Protein AF-A0A5D9BZ84-F1 (afdb_monomer_lite)

Structure (mmCIF, N/CA/C/O backbone):
data_AF-A0A5D9BZ84-F1
#
_entry.id   AF-A0A5D9BZ84-F1
#
loop_
_atom_site.group_PDB
_atom_site.id
_atom_site.type_symbol
_atom_site.label_atom_id
_atom_site.label_alt_id
_atom_site.label_comp_id
_atom_site.label_asym_id
_atom_site.label_entity_id
_atom_site.label_seq_id
_atom_site.pdbx_PDB_ins_code
_atom_site.Cartn_x
_atom_site.Cartn_y
_atom_site.Cartn_z
_atom_site.occupancy
_atom_site.B_iso_or_equiv
_atom_site.auth_seq_id
_atom_site.auth_comp_id
_atom_site.auth_asym_id
_atom_site.auth_atom_id
_atom_site.pdbx_PDB_model_num
ATOM 1 N N . MET A 1 1 ? 8.153 -6.079 -5.397 1.00 77.94 1 MET A N 1
ATOM 2 C CA . MET A 1 1 ? 7.094 -5.411 -6.190 1.00 77.94 1 MET A CA 1
ATOM 3 C C . MET A 1 1 ? 5.884 -5.188 -5.300 1.00 77.94 1 MET A C 1
ATOM 5 O O . MET A 1 1 ? 5.657 -6.000 -4.408 1.00 77.94 1 MET A O 1
ATOM 9 N N . TYR A 1 2 ? 5.150 -4.103 -5.527 1.00 80.50 2 TYR A N 1
ATOM 10 C CA . TYR A 1 2 ? 4.023 -3.651 -4.714 1.00 80.50 2 TYR A CA 1
ATOM 11 C C . TYR A 1 2 ? 2.828 -3.344 -5.612 1.00 80.50 2 TYR A C 1
ATOM 13 O O . TYR A 1 2 ? 3.013 -2.744 -6.665 1.00 80.50 2 TYR A O 1
ATOM 21 N N . ARG A 1 3 ? 1.612 -3.721 -5.224 1.00 81.56 3 ARG A N 1
ATOM 22 C CA . ARG A 1 3 ? 0.392 -3.279 -5.921 1.00 81.56 3 ARG A CA 1
ATOM 23 C C . ARG A 1 3 ? -0.721 -2.973 -4.938 1.00 81.56 3 ARG A C 1
ATOM 25 O O . ARG A 1 3 ? -0.749 -3.529 -3.842 1.00 81.56 3 ARG A O 1
ATOM 32 N N . VAL A 1 4 ? -1.669 -2.150 -5.371 1.00 82.06 4 VAL A N 1
ATOM 33 C CA . VAL A 1 4 ? -2.900 -1.890 -4.622 1.00 82.06 4 VAL A CA 1
ATOM 34 C C . VAL A 1 4 ? -3.922 -2.980 -4.921 1.00 82.06 4 VAL A C 1
ATOM 36 O O . VAL A 1 4 ? -4.292 -3.202 -6.081 1.00 82.06 4 VAL A O 1
ATOM 39 N N . ALA A 1 5 ? -4.411 -3.623 -3.866 1.00 80.06 5 ALA A N 1
ATOM 40 C CA . ALA A 1 5 ? -5.545 -4.528 -3.917 1.00 80.06 5 ALA A CA 1
ATOM 41 C C . ALA A 1 5 ? -6.650 -4.059 -2.970 1.00 80.06 5 ALA A C 1
ATOM 43 O O . ALA A 1 5 ? -6.381 -3.570 -1.877 1.00 80.06 5 ALA A O 1
ATOM 44 N N . VAL A 1 6 ? -7.901 -4.232 -3.386 1.00 78.12 6 VAL A N 1
ATOM 45 C CA . VAL A 1 6 ? -9.098 -3.879 -2.612 1.00 78.12 6 VAL A CA 1
ATOM 46 C C . VAL A 1 6 ? -9.932 -5.148 -2.477 1.00 78.12 6 VAL A C 1
ATOM 48 O O . VAL A 1 6 ? -10.249 -5.779 -3.485 1.00 78.12 6 VAL A O 1
ATOM 51 N N . PHE A 1 7 ? -10.225 -5.580 -1.247 1.00 75.56 7 PHE A N 1
ATOM 52 C CA . PHE A 1 7 ? -10.830 -6.896 -0.963 1.00 75.56 7 PHE A CA 1
ATOM 53 C C . PHE A 1 7 ? -10.070 -8.079 -1.605 1.00 75.56 7 PHE A C 1
ATOM 55 O O . PHE A 1 7 ? -10.679 -9.020 -2.113 1.00 75.56 7 PHE A O 1
ATOM 62 N N . GLY A 1 8 ? -8.734 -8.017 -1.646 1.00 71.75 8 GLY A N 1
ATOM 63 C CA . GLY A 1 8 ? -7.903 -9.056 -2.272 1.00 71.75 8 GLY A CA 1
ATOM 64 C C . GLY A 1 8 ? -7.996 -9.116 -3.803 1.00 71.75 8 GLY A C 1
ATOM 65 O O . GLY A 1 8 ? -7.454 -10.036 -4.411 1.00 71.75 8 GLY A O 1
ATOM 66 N N . ARG A 1 9 ? -8.666 -8.150 -4.449 1.00 75.88 9 ARG A N 1
ATOM 67 C CA . ARG A 1 9 ? -8.672 -8.005 -5.910 1.00 75.88 9 ARG A CA 1
ATOM 68 C C . ARG A 1 9 ? -7.686 -6.919 -6.337 1.00 75.88 9 ARG A C 1
ATOM 70 O O . ARG A 1 9 ? -7.779 -5.805 -5.815 1.00 75.88 9 ARG A O 1
ATOM 77 N N . PRO A 1 10 ? -6.783 -7.193 -7.294 1.00 79.19 10 PRO A N 1
ATOM 78 C CA . PRO A 1 10 ? -5.868 -6.181 -7.805 1.00 79.19 10 PRO A CA 1
ATOM 79 C C . PRO A 1 10 ? -6.648 -5.049 -8.471 1.00 79.19 10 PRO A C 1
ATOM 81 O O . PRO A 1 10 ? -7.501 -5.290 -9.328 1.00 79.19 10 PRO A O 1
ATOM 84 N N . ARG A 1 11 ? -6.358 -3.809 -8.074 1.00 77.94 11 ARG A N 1
ATOM 85 C CA . ARG A 1 11 ? -6.963 -2.607 -8.667 1.00 77.94 11 ARG A CA 1
ATOM 86 C C . ARG A 1 11 ? -5.950 -1.758 -9.427 1.00 77.94 11 ARG A C 1
ATOM 88 O O . ARG A 1 11 ? -6.348 -1.031 -10.331 1.00 77.94 11 ARG A O 1
ATOM 95 N N . ALA A 1 12 ? -4.669 -1.909 -9.096 1.00 76.94 12 ALA A N 1
ATOM 96 C CA . ALA A 1 12 ? -3.547 -1.244 -9.742 1.00 76.94 12 ALA A CA 1
ATOM 97 C C . ALA A 1 12 ? -2.547 -2.262 -10.326 1.00 76.94 12 ALA A C 1
ATOM 99 O O . ALA A 1 12 ? -2.454 -3.391 -9.825 1.00 76.94 12 ALA A O 1
ATOM 100 N N . PRO A 1 13 ? -1.782 -1.871 -11.362 1.00 80.88 13 PRO A N 1
ATOM 101 C CA . PRO A 1 13 ? -0.654 -2.657 -11.844 1.00 80.88 13 PRO A CA 1
ATOM 102 C C . PRO A 1 13 ? 0.438 -2.780 -10.774 1.00 80.88 13 PRO A C 1
ATOM 104 O O . PRO A 1 13 ? 0.506 -2.010 -9.815 1.00 80.88 13 PRO A O 1
ATOM 107 N N . TRP A 1 14 ? 1.325 -3.754 -10.956 1.00 81.06 14 TRP A N 1
ATOM 108 C CA . TRP A 1 14 ? 2.498 -3.900 -10.107 1.00 81.06 14 TRP A CA 1
ATOM 109 C C . TRP A 1 14 ? 3.465 -2.736 -10.302 1.00 81.06 14 TRP A C 1
ATOM 111 O O . TRP A 1 14 ? 3.816 -2.362 -11.419 1.00 81.06 14 TRP A O 1
ATOM 121 N N . ARG A 1 15 ? 3.925 -2.187 -9.184 1.00 82.25 15 ARG A N 1
ATOM 122 C CA . ARG A 1 15 ? 4.946 -1.153 -9.099 1.00 82.25 15 ARG A CA 1
ATOM 123 C C . ARG A 1 15 ? 6.209 -1.718 -8.472 1.00 82.25 15 ARG A C 1
ATOM 125 O O . ARG A 1 15 ? 6.186 -2.606 -7.618 1.00 82.25 15 ARG A O 1
ATOM 132 N N . GLU A 1 16 ? 7.342 -1.181 -8.887 1.00 77.81 16 GLU A N 1
ATOM 133 C CA . GLU A 1 16 ? 8.639 -1.571 -8.334 1.00 77.81 16 GLU A CA 1
ATOM 134 C C . GLU A 1 16 ? 8.849 -0.999 -6.926 1.00 77.81 16 GLU A C 1
ATOM 136 O O . GLU A 1 16 ? 9.444 -1.663 -6.077 1.00 77.81 16 GLU A O 1
ATOM 141 N N . LYS A 1 17 ? 8.289 0.187 -6.654 1.00 80.19 17 LYS A N 1
ATOM 142 C CA . LYS A 1 17 ? 8.387 0.896 -5.372 1.00 80.19 17 LYS A CA 1
ATOM 143 C C . LYS A 1 17 ? 7.046 0.952 -4.650 1.00 80.19 17 LYS A C 1
ATOM 145 O O . LYS A 1 17 ? 6.000 1.087 -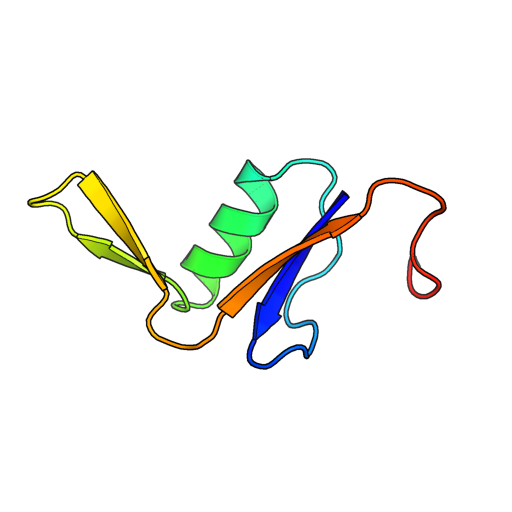5.280 1.00 80.19 17 LYS A O 1
ATOM 150 N N . TRP A 1 18 ? 7.102 0.893 -3.322 1.00 79.00 18 TRP A N 1
ATOM 151 C CA . TRP A 1 18 ? 5.929 1.008 -2.457 1.00 79.00 18 TRP A CA 1
ATOM 152 C C . TRP A 1 18 ? 5.274 2.389 -2.556 1.00 79.00 18 TRP A C 1
ATOM 154 O O . TRP A 1 18 ? 4.054 2.475 -2.623 1.00 79.00 18 TRP A O 1
ATOM 164 N N . GLU A 1 19 ? 6.077 3.452 -2.652 1.00 81.12 19 GLU A N 1
ATOM 165 C CA . GLU A 1 19 ? 5.592 4.833 -2.781 1.00 81.12 19 GLU A CA 1
ATOM 166 C C . GLU A 1 19 ? 4.683 5.003 -4.003 1.00 81.12 19 GLU A C 1
ATOM 168 O O . GLU A 1 19 ? 3.578 5.512 -3.865 1.00 81.12 19 GLU A O 1
ATOM 173 N N . HIS A 1 20 ? 5.076 4.457 -5.159 1.00 80.00 20 HIS A N 1
ATOM 174 C CA . HIS A 1 20 ? 4.248 4.497 -6.367 1.00 80.00 20 HIS A CA 1
ATOM 175 C C . HIS A 1 20 ? 2.929 3.728 -6.194 1.00 80.00 20 HIS A C 1
ATOM 177 O O . HIS A 1 20 ? 1.896 4.152 -6.699 1.00 80.00 20 HIS A O 1
ATOM 183 N N . ALA A 1 21 ? 2.939 2.605 -5.463 1.00 81.19 21 ALA A N 1
ATOM 184 C CA . ALA A 1 21 ? 1.706 1.883 -5.150 1.00 81.19 21 ALA A CA 1
ATOM 185 C C . ALA A 1 21 ? 0.815 2.681 -4.181 1.00 81.19 21 ALA A C 1
ATOM 187 O O . ALA A 1 21 ? -0.407 2.608 -4.268 1.00 81.19 21 ALA A O 1
ATOM 188 N N . MET A 1 22 ? 1.396 3.471 -3.277 1.00 77.56 22 MET A N 1
ATOM 189 C CA . MET A 1 22 ? 0.619 4.371 -2.429 1.00 77.56 22 MET A CA 1
ATOM 190 C C . MET A 1 22 ? 0.047 5.552 -3.223 1.00 77.56 22 MET A C 1
ATOM 192 O O . MET A 1 22 ? -1.108 5.906 -3.011 1.00 77.56 22 MET A O 1
ATOM 196 N N . GLU A 1 23 ? 0.789 6.105 -4.184 1.00 82.00 23 GLU A N 1
ATOM 197 C CA . GLU A 1 23 ? 0.264 7.106 -5.121 1.00 82.00 23 GLU A CA 1
ATOM 198 C C . GLU A 1 23 ? -0.922 6.563 -5.929 1.00 82.00 23 GLU A C 1
ATOM 200 O O . GLU A 1 23 ? -1.927 7.258 -6.060 1.00 82.00 23 GLU A O 1
ATOM 205 N N . ASP A 1 24 ? -0.867 5.307 -6.393 1.00 78.44 24 ASP A N 1
ATOM 206 C CA . ASP A 1 24 ? -2.015 4.651 -7.036 1.00 78.44 24 ASP A CA 1
ATOM 207 C C . ASP A 1 24 ? -3.217 4.546 -6.072 1.00 78.44 24 ASP A C 1
ATOM 209 O O . ASP A 1 24 ? -4.355 4.774 -6.477 1.00 78.44 24 ASP A O 1
ATOM 213 N N . ALA A 1 25 ? -2.993 4.240 -4.787 1.00 76.50 25 ALA A N 1
ATOM 214 C CA . ALA A 1 25 ? -4.068 4.177 -3.792 1.00 76.50 25 ALA A CA 1
ATOM 215 C C . ALA A 1 25 ? -4.700 5.557 -3.527 1.00 76.50 25 ALA A C 1
ATOM 217 O O . ALA A 1 25 ? -5.923 5.655 -3.399 1.00 76.50 25 ALA A O 1
ATOM 218 N N . ILE A 1 26 ? -3.884 6.615 -3.504 1.00 77.69 26 ILE A N 1
ATOM 219 C CA . ILE A 1 26 ? -4.327 8.008 -3.356 1.00 77.69 26 ILE A CA 1
ATOM 220 C C . ILE A 1 26 ? -5.112 8.455 -4.591 1.00 77.69 26 ILE A C 1
ATOM 222 O O . ILE A 1 26 ? -6.203 9.002 -4.452 1.00 77.69 26 ILE A O 1
ATOM 226 N N . ALA A 1 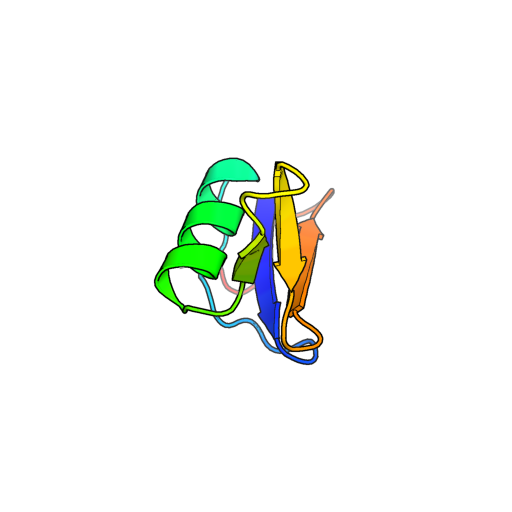27 ? -4.603 8.176 -5.793 1.00 79.88 27 ALA A N 1
ATOM 227 C CA . ALA A 1 27 ? -5.259 8.522 -7.054 1.00 79.88 27 ALA A CA 1
ATOM 228 C C . ALA A 1 27 ? -6.612 7.816 -7.235 1.00 79.88 27 ALA A C 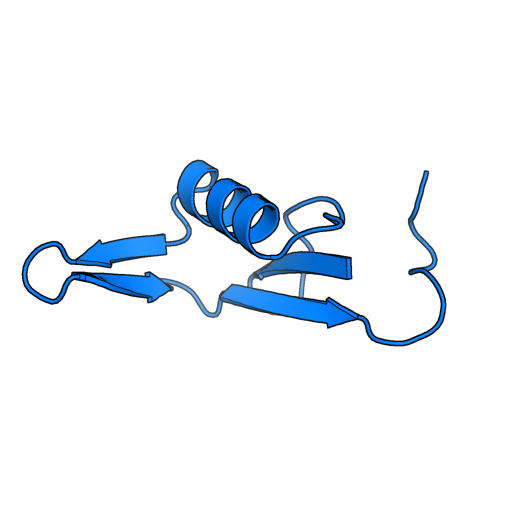1
ATOM 230 O O . ALA A 1 27 ? -7.503 8.342 -7.895 1.00 79.88 27 ALA A O 1
ATOM 231 N N . MET A 1 28 ? -6.773 6.631 -6.643 1.00 74.12 28 MET A N 1
ATOM 232 C CA . MET A 1 28 ? -8.032 5.883 -6.636 1.00 74.12 28 MET A CA 1
ATOM 233 C C . MET A 1 28 ? -8.978 6.293 -5.496 1.00 74.12 28 MET A C 1
ATOM 235 O O . MET A 1 28 ? -9.999 5.633 -5.306 1.00 74.12 28 MET A O 1
ATOM 239 N N . GLU A 1 29 ? -8.636 7.330 -4.722 1.00 72.12 29 GLU A N 1
ATOM 240 C CA . GLU A 1 29 ? -9.384 7.782 -3.538 1.00 72.12 29 GLU A CA 1
ATOM 241 C C . GLU A 1 29 ? -9.598 6.655 -2.501 1.00 72.12 29 GLU A C 1
ATOM 243 O O . GLU A 1 29 ? -10.529 6.676 -1.698 1.00 72.12 29 GLU A O 1
ATOM 248 N N . LEU A 1 30 ? -8.716 5.646 -2.500 1.00 70.75 30 LEU A N 1
ATOM 249 C CA . LEU A 1 30 ? -8.777 4.485 -1.599 1.00 70.75 30 LEU A CA 1
ATOM 250 C C . LEU A 1 30 ? -8.116 4.760 -0.242 1.00 70.75 30 LEU A C 1
ATOM 252 O O . LEU A 1 30 ? -8.231 3.955 0.689 1.00 70.75 30 LEU A O 1
ATOM 256 N N . THR A 1 31 ? -7.429 5.894 -0.132 1.00 66.31 31 THR A N 1
ATOM 257 C CA . THR A 1 31 ? -6.789 6.399 1.082 1.00 66.31 31 THR A CA 1
ATOM 258 C C . THR A 1 31 ? -7.309 7.788 1.406 1.00 66.31 31 THR A C 1
ATOM 260 O O . THR A 1 31 ? -7.228 8.693 0.579 1.00 66.31 31 THR A O 1
ATOM 263 N N . SER A 1 32 ? -7.770 7.969 2.639 1.00 62.31 32 SER A N 1
ATOM 264 C CA . SER A 1 32 ? -8.065 9.275 3.215 1.00 62.31 32 SER A CA 1
ATOM 265 C C . SER A 1 32 ? -6.860 9.718 4.040 1.00 62.31 32 SER A C 1
ATOM 267 O O . SER A 1 32 ? -6.465 9.037 4.987 1.00 62.31 32 SER A O 1
ATOM 269 N N . TYR A 1 33 ? -6.247 10.842 3.678 1.00 60.38 33 TYR A N 1
ATOM 270 C CA . TYR A 1 33 ? -5.155 11.432 4.450 1.00 60.38 33 TYR A CA 1
ATOM 271 C C . TYR A 1 33 ? -5.728 12.253 5.609 1.00 60.38 33 TYR A C 1
ATOM 273 O O . TYR A 1 33 ? -6.435 13.237 5.383 1.00 60.38 33 TYR A O 1
ATOM 281 N N . ASP A 1 34 ? -5.424 11.866 6.847 1.00 62.34 34 ASP A N 1
ATOM 282 C CA . ASP A 1 34 ? -5.753 12.672 8.020 1.00 62.34 34 ASP A CA 1
ATOM 283 C C . ASP A 1 34 ? -4.591 13.622 8.325 1.00 62.34 34 ASP A C 1
ATOM 285 O O . ASP A 1 34 ? -3.539 13.242 8.850 1.00 62.34 34 ASP A O 1
ATOM 289 N N . ALA A 1 35 ? -4.785 14.894 7.983 1.00 55.94 35 ALA A N 1
ATOM 290 C CA . ALA A 1 35 ? -3.773 15.927 8.176 1.00 55.94 35 ALA A CA 1
ATOM 291 C C . ALA A 1 35 ? -3.498 16.238 9.658 1.00 55.94 35 ALA A C 1
ATOM 293 O O . ALA A 1 35 ? -2.419 16.736 9.981 1.00 55.94 35 ALA A O 1
ATOM 294 N N . SER A 1 36 ? -4.442 15.936 10.559 1.00 68.94 36 SER A N 1
ATOM 295 C CA . SER A 1 36 ? -4.290 16.193 11.994 1.00 68.94 36 SER A CA 1
ATOM 296 C C . SER A 1 36 ? -3.338 15.197 12.659 1.00 68.94 36 SER A C 1
ATOM 298 O O . SER A 1 36 ? -2.719 15.532 13.670 1.00 68.94 36 SER A O 1
ATOM 300 N N . ARG A 1 37 ? -3.210 13.992 12.096 1.00 66.19 37 ARG A N 1
ATOM 301 C CA . ARG A 1 37 ? -2.341 12.918 12.598 1.00 66.19 37 ARG A CA 1
ATOM 302 C C . ARG A 1 37 ? -1.158 12.622 11.676 1.00 66.19 37 ARG A C 1
ATOM 304 O O . ARG A 1 37 ? -0.241 11.927 12.094 1.00 66.19 37 ARG A O 1
ATOM 311 N N . ARG A 1 38 ? -1.132 13.205 10.466 1.00 66.94 38 ARG A N 1
ATOM 312 C CA . ARG A 1 38 ? -0.161 12.894 9.395 1.00 66.94 38 ARG A CA 1
ATOM 313 C C . ARG A 1 38 ? -0.144 11.398 9.059 1.00 66.9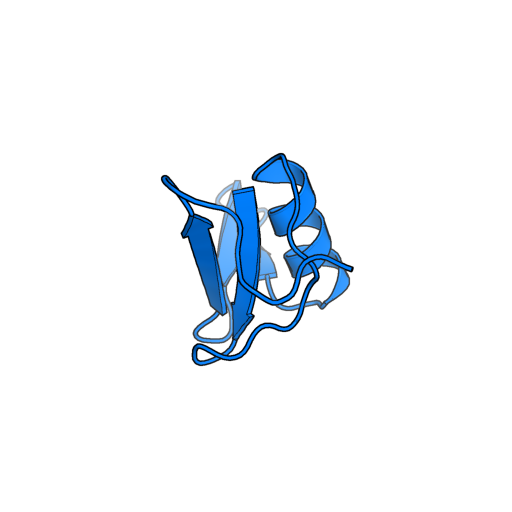4 38 ARG A C 1
ATOM 315 O O . ARG A 1 38 ? 0.904 10.835 8.751 1.00 66.94 38 ARG A O 1
ATOM 322 N N . GLU A 1 39 ? -1.310 10.764 9.113 1.00 68.50 39 GLU A N 1
ATOM 323 C CA . GLU A 1 39 ? -1.480 9.334 8.857 1.00 68.50 39 GLU A CA 1
ATOM 324 C C . GLU A 1 39 ? -2.421 9.113 7.669 1.00 68.50 39 GLU A C 1
ATOM 326 O O . GLU A 1 39 ? -3.393 9.845 7.467 1.00 68.50 39 GLU A O 1
ATOM 331 N N . TYR A 1 40 ? -2.127 8.086 6.873 1.00 60.38 40 TYR A N 1
ATOM 332 C CA . TYR A 1 40 ? -3.002 7.633 5.798 1.00 60.38 40 TYR A CA 1
ATOM 333 C C . TYR A 1 40 ? -3.939 6.553 6.341 1.00 60.38 40 TYR A C 1
ATOM 335 O O . TYR A 1 40 ? -3.482 5.500 6.788 1.00 60.38 40 TYR A O 1
ATOM 343 N N . TYR A 1 41 ? -5.246 6.796 6.276 1.00 63.72 41 TYR A N 1
ATOM 344 C CA . TYR A 1 41 ? -6.270 5.819 6.633 1.00 63.72 41 TYR A CA 1
ATOM 345 C C . TYR A 1 41 ? -6.841 5.179 5.365 1.00 63.72 41 TYR A C 1
ATOM 347 O O . TYR A 1 41 ? -7.356 5.859 4.478 1.00 63.72 41 TYR A O 1
ATOM 355 N N . LEU A 1 42 ? -6.753 3.852 5.270 1.00 63.09 42 LEU A N 1
ATOM 356 C CA . LEU A 1 42 ? -7.369 3.071 4.195 1.00 63.09 42 LEU A CA 1
ATOM 357 C C . LEU A 1 42 ? -8.866 2.922 4.514 1.00 63.09 42 LEU A C 1
ATOM 359 O O . LEU A 1 42 ? -9.228 2.309 5.516 1.00 63.09 42 LEU A O 1
ATOM 363 N N . ALA A 1 43 ? -9.731 3.537 3.702 1.00 61.38 43 ALA A N 1
ATOM 364 C CA . ALA A 1 43 ? -11.171 3.659 3.987 1.00 61.38 43 ALA A CA 1
ATOM 365 C C . ALA A 1 43 ? -11.981 2.380 3.677 1.00 61.38 43 ALA A C 1
ATOM 367 O O . ALA A 1 43 ? -13.065 2.161 4.210 1.00 61.38 43 ALA A O 1
ATOM 368 N N . VAL A 1 44 ? -11.436 1.518 2.824 1.00 61.41 44 VAL A N 1
ATOM 369 C CA . VAL A 1 44 ? -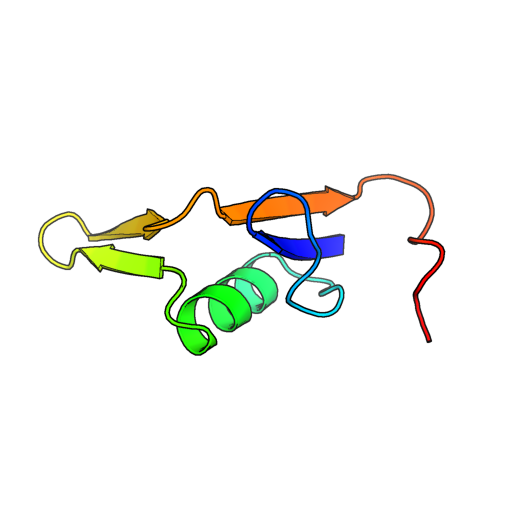11.923 0.173 2.476 1.00 61.41 44 VAL A CA 1
ATOM 370 C C . VAL A 1 44 ? -10.829 -0.827 2.873 1.00 61.41 44 VAL A C 1
ATOM 372 O O . VAL A 1 44 ? -9.701 -0.384 3.097 1.00 61.41 44 VAL A O 1
ATOM 375 N N . PRO A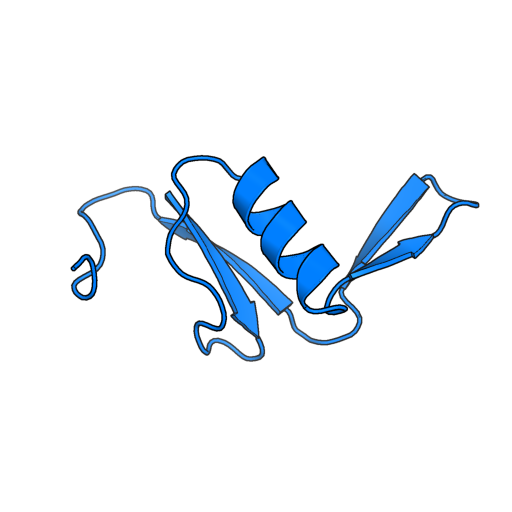 1 45 ? -11.090 -2.149 2.989 1.00 65.62 45 PRO A N 1
ATOM 376 C CA . PRO A 1 45 ? -10.041 -3.150 3.198 1.00 65.62 45 PRO A CA 1
ATOM 377 C C . PRO A 1 45 ? -9.163 -3.229 1.945 1.00 65.62 45 PRO A C 1
ATOM 379 O O . PRO A 1 45 ? -9.283 -4.103 1.083 1.00 65.62 45 PRO A O 1
ATOM 382 N N . THR A 1 46 ? -8.310 -2.228 1.846 1.00 66.38 46 THR A N 1
ATOM 383 C CA . THR A 1 46 ? -7.319 -1.996 0.825 1.00 66.38 46 THR A CA 1
ATOM 384 C C . THR A 1 46 ? -5.999 -2.432 1.432 1.00 66.38 46 THR A C 1
ATOM 386 O O . THR A 1 46 ? -5.688 -2.134 2.585 1.00 66.38 46 THR A O 1
ATOM 389 N N . SER A 1 47 ? -5.232 -3.202 0.682 1.00 71.69 47 SER A N 1
ATOM 390 C CA . SER A 1 47 ? -3.955 -3.744 1.121 1.00 71.69 47 SER A CA 1
ATOM 391 C C . SER A 1 47 ? -2.936 -3.530 0.020 1.00 71.69 47 SER A C 1
ATOM 393 O O . SER A 1 47 ? -3.244 -3.674 -1.165 1.00 71.69 47 SER A O 1
ATOM 395 N N . ILE A 1 48 ? -1.717 -3.176 0.416 1.00 75.06 48 ILE A N 1
ATOM 396 C CA . ILE A 1 48 ? -0.586 -3.157 -0.503 1.00 75.06 48 ILE A CA 1
ATOM 397 C C . ILE A 1 48 ? 0.030 -4.548 -0.454 1.00 75.06 48 ILE A C 1
ATOM 399 O O . ILE A 1 48 ? 0.662 -4.927 0.532 1.00 75.06 48 ILE A O 1
ATOM 403 N N . GLU A 1 49 ? -0.194 -5.326 -1.506 1.00 78.69 49 GLU A N 1
ATOM 404 C CA . GLU A 1 49 ? 0.410 -6.648 -1.627 1.00 78.69 49 GLU A CA 1
ATOM 405 C C . GLU A 1 49 ? 1.898 -6.478 -1.940 1.00 78.69 49 GLU A C 1
ATOM 407 O O . GLU A 1 49 ? 2.263 -5.876 -2.952 1.00 78.69 49 GLU A O 1
ATOM 412 N N . ALA A 1 50 ? 2.756 -6.993 -1.058 1.00 72.69 50 ALA A N 1
ATOM 413 C CA . ALA A 1 50 ? 4.198 -7.034 -1.253 1.00 72.69 50 ALA A CA 1
ATOM 414 C C . ALA A 1 50 ? 4.600 -8.424 -1.745 1.00 72.69 50 ALA A C 1
ATOM 416 O O . ALA A 1 50 ? 4.325 -9.434 -1.101 1.00 72.69 50 ALA A O 1
ATOM 417 N N . PHE A 1 51 ? 5.265 -8.469 -2.892 1.00 68.38 51 PHE A N 1
ATOM 418 C CA . PHE A 1 51 ? 5.682 -9.714 -3.515 1.00 68.38 51 PHE A CA 1
ATOM 419 C C . PHE A 1 51 ? 7.211 -9.867 -3.433 1.00 68.38 51 PHE A C 1
ATOM 421 O O . PHE A 1 51 ? 7.940 -9.030 -3.983 1.00 68.38 51 PHE A O 1
ATOM 428 N N . THR A 1 52 ? 7.689 -10.904 -2.723 1.00 62.84 52 THR A N 1
ATOM 429 C CA . THR A 1 52 ? 9.108 -11.093 -2.336 1.00 62.84 52 THR A CA 1
ATOM 430 C C . THR A 1 52 ? 9.828 -12.254 -3.039 1.00 62.84 52 THR A C 1
ATOM 432 O O . THR A 1 52 ? 10.940 -12.595 -2.644 1.00 62.84 52 THR A O 1
ATOM 435 N N . GLY A 1 53 ? 9.258 -12.868 -4.079 1.00 58.41 53 GLY A N 1
ATOM 436 C CA . GLY A 1 53 ? 9.953 -13.942 -4.795 1.00 58.41 53 GLY A CA 1
ATOM 437 C C . GLY A 1 53 ? 9.159 -14.518 -5.960 1.00 58.41 53 GLY A C 1
ATOM 438 O O . GLY A 1 53 ? 8.153 -15.174 -5.736 1.00 58.41 53 GLY A O 1
ATOM 439 N N . PHE A 1 54 ? 9.669 -14.287 -7.178 1.00 52.78 54 PHE A N 1
ATOM 440 C CA . PHE A 1 54 ? 9.206 -14.790 -8.487 1.00 52.78 54 PHE A CA 1
ATOM 441 C C . PHE A 1 54 ? 8.003 -14.093 -9.152 1.00 52.78 54 PHE A C 1
ATOM 443 O O . PHE A 1 54 ? 6.865 -14.433 -8.876 1.00 52.78 54 PHE A O 1
ATOM 450 N N . ALA A 1 55 ? 8.285 -13.093 -9.997 1.00 55.28 55 ALA A N 1
ATOM 451 C CA . ALA A 1 55 ? 7.344 -12.214 -10.705 1.00 55.28 55 ALA A CA 1
ATOM 452 C C . ALA A 1 55 ? 5.897 -12.753 -10.883 1.00 55.28 55 ALA A C 1
ATOM 454 O O . ALA A 1 55 ? 5.710 -13.895 -11.305 1.00 55.28 55 ALA A O 1
ATOM 455 N N . PRO A 1 56 ? 4.867 -11.930 -10.611 1.00 55.47 56 PRO A N 1
ATOM 456 C CA . PRO A 1 56 ? 3.468 -12.339 -10.713 1.00 55.47 56 PRO A CA 1
ATOM 457 C C . PRO A 1 56 ? 3.116 -12.782 -12.149 1.00 55.47 56 PRO A C 1
ATOM 459 O O . PRO A 1 56 ? 3.606 -12.166 -13.095 1.00 55.47 56 PRO A O 1
ATOM 462 N N . PRO A 1 57 ? 2.232 -13.785 -12.333 1.00 61.06 57 PRO A N 1
ATOM 463 C CA . PRO A 1 57 ? 1.884 -14.369 -13.641 1.00 61.06 57 PRO A CA 1
ATOM 464 C C . PRO A 1 57 ? 1.125 -13.430 -14.607 1.00 61.06 57 PRO A C 1
ATOM 466 O O . PRO A 1 57 ? 0.689 -13.872 -15.662 1.00 61.06 57 PRO A O 1
ATOM 469 N N . ASP A 1 58 ? 0.993 -12.147 -14.264 1.00 60.03 58 ASP A N 1
ATOM 470 C CA . ASP A 1 58 ? 0.253 -11.107 -14.994 1.00 60.03 58 ASP A CA 1
ATOM 471 C C . ASP A 1 58 ? 1.117 -9.842 -15.199 1.00 60.03 58 ASP A C 1
ATOM 473 O O . ASP A 1 58 ? 0.632 -8.708 -15.165 1.00 60.03 58 ASP A O 1
ATOM 477 N N . ALA A 1 59 ? 2.434 -10.006 -15.349 1.00 48.84 59 ALA A N 1
ATOM 478 C CA . ALA A 1 59 ? 3.255 -8.955 -15.944 1.00 48.84 59 ALA A CA 1
ATOM 479 C C . ALA A 1 59 ? 3.052 -8.989 -17.476 1.00 48.84 59 ALA A C 1
ATOM 481 O O . ALA A 1 59 ? 3.191 -10.074 -18.045 1.00 48.84 59 ALA A O 1
ATOM 482 N N . PRO A 1 60 ? 2.681 -7.869 -18.129 1.00 52.44 60 PRO A N 1
ATOM 483 C CA . PRO A 1 60 ? 2.580 -7.801 -19.588 1.00 52.44 60 PRO A CA 1
ATOM 484 C C . PRO A 1 60 ? 3.932 -8.016 -20.281 1.00 52.44 60 PRO A C 1
ATOM 486 O O . PRO A 1 60 ? 4.977 -7.705 -19.660 1.00 52.44 60 PRO A O 1
#

Organism: NCBI:txid2606412

pLDDT: mean 70.73, std 9.22, range [48.84, 82.25]

Foldseek 3Di:
DKAKDFPNHTPGDDDPDPVVRVVVCVVVVQWDQDPVVRDIDRPGPMDIDDDDDDDDPPDD

Sequence (60 aa):
MYRVAVFGRPRAPWREKWEHAMEDAIAMELTSYDASRREYYLAVPTSIEAFTGFAPPDAP

Secondary structure (DSSP, 8-state):
-EEEEETTEE-S--BSSHHHHHHHHHHTT-EEEETTTTEEEESSSEEEEE--SS--TT--

Radius of gyration: 12.01 Å; chains: 1; bounding box: 22×31×32 Å